Protein AF-A0A9P6CI31-F1 (afdb_monomer_lite)

Sequence (118 aa):
MLPNLDLNGTFGAFLIGVVISAAQVSALFALRCLHSILSTHAIYYYTISNYLNPTALLNSVWSLTVLLELSAILIFVVHIFYARRVYYVSRGNPALVFLVLALASAHCGTSIVITVKA

Radius of gyration: 21.21 Å; chains: 1; bounding box: 60×25×58 Å

Structure (mmCIF, N/CA/C/O backbone):
data_AF-A0A9P6CI31-F1
#
_entry.id   AF-A0A9P6CI31-F1
#
loop_
_atom_site.group_PDB
_atom_site.id
_atom_site.type_symbol
_atom_site.label_atom_id
_atom_site.label_alt_id
_atom_site.label_comp_id
_atom_site.label_asym_id
_atom_site.label_entity_id
_atom_site.label_seq_id
_atom_site.pdbx_PDB_ins_code
_atom_site.Cartn_x
_atom_site.Cartn_y
_atom_site.Cartn_z
_atom_site.occupancy
_atom_site.B_iso_or_equiv
_atom_site.auth_seq_id
_atom_site.auth_comp_id
_atom_site.auth_asym_id
_atom_site.auth_atom_id
_atom_site.pdbx_PDB_model_num
ATOM 1 N N . MET A 1 1 ? 35.485 2.269 -29.170 1.00 41.94 1 MET A N 1
ATOM 2 C CA . MET A 1 1 ? 34.568 3.420 -29.032 1.00 41.94 1 MET A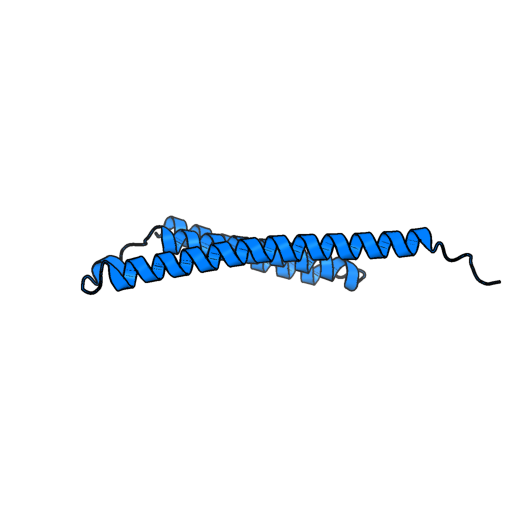 CA 1
ATOM 3 C C . MET A 1 1 ? 33.532 3.061 -27.982 1.00 41.94 1 MET A C 1
ATOM 5 O O . MET A 1 1 ? 32.586 2.355 -28.296 1.00 41.94 1 MET A O 1
ATOM 9 N N . LEU A 1 2 ? 33.771 3.433 -26.721 1.00 54.91 2 LEU A N 1
ATOM 10 C CA . LEU A 1 2 ? 32.762 3.301 -25.668 1.00 54.91 2 LEU A CA 1
ATOM 11 C C . LEU A 1 2 ? 31.661 4.331 -25.961 1.00 54.91 2 LEU A C 1
ATOM 13 O O . LEU A 1 2 ? 32.001 5.502 -26.143 1.00 54.91 2 LEU A O 1
ATOM 17 N N . PRO A 1 3 ? 30.383 3.930 -26.068 1.00 66.06 3 PRO A N 1
ATOM 18 C CA . PRO A 1 3 ? 29.299 4.892 -26.181 1.00 66.06 3 PRO A CA 1
ATOM 19 C C . PRO A 1 3 ? 29.328 5.778 -24.935 1.00 66.06 3 PRO A C 1
ATOM 21 O O . PRO A 1 3 ? 29.524 5.276 -23.827 1.00 66.06 3 PRO A O 1
ATOM 24 N N . ASN A 1 4 ? 29.175 7.089 -25.123 1.00 61.72 4 ASN A N 1
ATOM 25 C CA . ASN A 1 4 ? 28.944 8.028 -24.034 1.00 61.72 4 ASN A CA 1
ATOM 26 C C . ASN A 1 4 ? 27.688 7.557 -23.294 1.00 61.72 4 ASN A C 1
ATOM 28 O O . ASN A 1 4 ? 26.571 7.779 -23.748 1.00 61.72 4 ASN A O 1
ATOM 32 N N . LEU A 1 5 ? 27.882 6.802 -22.213 1.00 68.69 5 LEU A N 1
ATOM 33 C CA . LEU A 1 5 ? 26.828 6.452 -21.279 1.00 68.69 5 LEU A CA 1
ATOM 34 C C . LEU A 1 5 ? 26.275 7.778 -20.778 1.00 68.69 5 LEU A C 1
ATOM 36 O O . LEU A 1 5 ? 26.994 8.519 -20.106 1.00 68.69 5 LEU A O 1
ATOM 40 N N . ASP A 1 6 ? 25.019 8.072 -21.110 1.00 75.44 6 ASP A N 1
ATOM 41 C CA . ASP A 1 6 ? 24.250 9.168 -20.529 1.00 75.44 6 ASP A CA 1
ATOM 42 C C . ASP A 1 6 ? 24.056 8.883 -19.030 1.00 75.44 6 ASP A C 1
ATOM 44 O O . ASP A 1 6 ? 22.993 8.465 -18.561 1.00 75.44 6 ASP A O 1
ATOM 48 N N . LEU A 1 7 ? 25.136 9.048 -18.263 1.00 81.00 7 LEU A N 1
ATOM 49 C CA . LEU A 1 7 ? 25.239 8.723 -16.846 1.00 81.00 7 LEU A CA 1
ATOM 50 C C . LEU A 1 7 ? 24.214 9.525 -16.051 1.00 81.00 7 LEU A C 1
ATOM 52 O O . LEU A 1 7 ? 23.568 8.984 -15.160 1.00 81.00 7 LEU A O 1
ATOM 56 N N . ASN A 1 8 ? 24.001 10.785 -16.439 1.00 81.81 8 ASN A N 1
ATOM 57 C CA . ASN A 1 8 ? 22.982 11.644 -15.848 1.00 81.81 8 ASN A CA 1
ATOM 58 C C . ASN A 1 8 ? 21.557 11.107 -16.097 1.00 81.81 8 ASN A C 1
ATOM 60 O O . ASN A 1 8 ? 20.730 11.102 -15.189 1.00 81.81 8 ASN A O 1
ATOM 64 N N . GLY A 1 9 ? 21.278 10.580 -17.296 1.00 82.12 9 GLY A N 1
ATOM 65 C CA . GLY A 1 9 ? 19.985 9.965 -17.621 1.00 82.12 9 GLY A CA 1
ATOM 66 C C . GLY A 1 9 ? 19.758 8.638 -16.890 1.00 82.12 9 GLY A C 1
ATOM 67 O O . GLY A 1 9 ? 18.678 8.394 -16.353 1.00 82.12 9 GLY A O 1
ATOM 68 N N . THR A 1 10 ? 20.799 7.808 -16.795 1.00 86.06 10 THR A N 1
ATOM 69 C CA . THR A 1 10 ? 20.758 6.517 -16.085 1.00 86.06 10 THR A CA 1
ATOM 70 C C . THR A 1 10 ? 20.581 6.717 -14.580 1.00 86.06 10 THR A C 1
ATOM 72 O O . THR A 1 10 ? 19.753 6.058 -13.949 1.00 86.06 10 THR A O 1
ATOM 75 N N . PHE A 1 11 ? 21.319 7.668 -14.007 1.00 86.31 11 PHE A N 1
ATOM 76 C CA . PHE A 1 11 ? 21.206 8.039 -12.602 1.00 86.31 11 PHE A CA 1
ATOM 77 C C . PHE A 1 11 ? 19.834 8.649 -12.294 1.00 86.31 11 PHE A C 1
ATOM 79 O O . PHE A 1 11 ? 19.201 8.263 -11.314 1.00 86.31 11 PHE A O 1
ATOM 86 N N . GLY A 1 12 ? 19.315 9.515 -13.172 1.00 86.56 12 GLY A N 1
ATOM 87 C CA . GLY A 1 12 ? 17.963 10.063 -13.055 1.00 86.56 12 GLY A CA 1
ATOM 88 C C . GLY A 1 12 ? 16.883 8.977 -13.039 1.00 86.56 12 GLY A C 1
ATOM 89 O O . GLY A 1 12 ? 16.039 8.961 -12.145 1.00 86.56 12 GLY A O 1
ATOM 90 N N . ALA A 1 13 ? 16.942 8.016 -13.967 1.00 84.88 13 ALA A N 1
ATOM 91 C CA . ALA A 1 13 ? 16.009 6.889 -14.005 1.00 84.88 13 ALA A CA 1
ATOM 92 C C . ALA A 1 13 ? 16.077 6.023 -12.732 1.00 84.88 13 ALA A C 1
ATOM 94 O O . ALA A 1 13 ? 15.041 5.606 -12.206 1.00 84.88 13 ALA A O 1
ATOM 95 N N . PHE A 1 14 ? 17.285 5.797 -12.204 1.00 87.38 14 PHE A N 1
ATOM 96 C CA . PHE A 1 14 ? 17.487 5.080 -10.947 1.00 87.38 14 PHE A CA 1
ATOM 97 C C . PHE A 1 14 ? 16.865 5.822 -9.754 1.00 87.38 14 PHE A C 1
ATOM 99 O O . PHE A 1 14 ? 16.100 5.221 -8.995 1.00 87.38 14 PHE A O 1
ATOM 106 N N . LEU A 1 15 ? 17.114 7.130 -9.616 1.00 89.25 15 LEU A N 1
ATOM 107 C CA . LEU A 1 15 ? 16.547 7.932 -8.526 1.00 89.25 15 LEU A CA 1
ATOM 108 C C . LEU A 1 15 ? 15.022 7.997 -8.584 1.00 89.25 15 LEU A C 1
ATOM 110 O O . LEU A 1 15 ? 14.365 7.845 -7.555 1.00 89.25 15 LEU A O 1
ATOM 114 N N . ILE A 1 16 ? 14.452 8.158 -9.781 1.00 87.19 16 ILE A N 1
ATOM 115 C CA . ILE A 1 16 ? 13.000 8.142 -9.980 1.00 87.19 16 ILE A CA 1
ATOM 116 C C . ILE A 1 16 ? 12.423 6.811 -9.480 1.00 87.19 16 ILE A C 1
ATOM 118 O O . ILE A 1 16 ? 11.472 6.813 -8.697 1.00 87.19 16 ILE A O 1
ATOM 122 N N . GLY A 1 17 ? 13.028 5.678 -9.856 1.00 85.75 17 GLY A N 1
ATOM 123 C CA . GLY A 1 17 ? 12.611 4.351 -9.396 1.00 85.75 17 GLY A CA 1
ATOM 124 C C . GLY A 1 17 ? 12.646 4.195 -7.872 1.00 85.75 17 GLY A C 1
ATOM 125 O O . GLY A 1 17 ? 11.675 3.716 -7.280 1.00 85.75 17 GLY A O 1
ATOM 126 N N . VAL A 1 18 ? 13.726 4.651 -7.228 1.00 87.50 18 VAL A N 1
ATOM 127 C CA . VAL A 1 18 ? 13.876 4.608 -5.764 1.00 87.50 18 VAL A CA 1
ATOM 128 C C . VAL A 1 18 ? 12.807 5.456 -5.078 1.00 87.50 18 VAL A C 1
ATOM 130 O O . VAL A 1 18 ? 12.107 4.948 -4.201 1.00 87.50 18 VAL A O 1
ATOM 133 N N . VAL A 1 19 ? 12.615 6.706 -5.507 1.00 89.81 19 VAL A N 1
ATOM 134 C CA . VAL A 1 19 ? 11.628 7.625 -4.913 1.00 89.81 19 VAL A CA 1
ATOM 135 C C . VAL A 1 19 ? 10.211 7.074 -5.037 1.00 89.81 19 VAL A C 1
ATOM 137 O O . VAL A 1 19 ? 9.458 7.092 -4.063 1.00 89.81 19 VAL A O 1
ATOM 140 N N . ILE A 1 20 ? 9.858 6.523 -6.202 1.00 85.38 20 ILE A N 1
ATOM 141 C CA . ILE A 1 20 ? 8.563 5.867 -6.402 1.00 85.38 20 ILE A CA 1
ATOM 142 C C . ILE A 1 20 ? 8.399 4.729 -5.396 1.00 85.38 20 ILE A C 1
ATOM 144 O O . ILE A 1 20 ? 7.395 4.693 -4.696 1.00 85.38 20 ILE A O 1
ATOM 148 N N . SER A 1 21 ? 9.371 3.821 -5.285 1.00 85.81 21 SER A N 1
ATOM 149 C CA . SER A 1 21 ? 9.255 2.678 -4.371 1.00 85.81 21 SER A CA 1
ATOM 150 C C . SER A 1 21 ? 9.144 3.102 -2.900 1.00 85.81 21 SER A C 1
ATOM 152 O O . SER A 1 21 ? 8.317 2.562 -2.167 1.00 85.81 21 SER A O 1
ATOM 154 N N . ALA A 1 22 ? 9.894 4.125 -2.483 1.00 89.38 22 ALA A N 1
ATOM 155 C CA . ALA A 1 22 ? 9.850 4.654 -1.124 1.00 89.38 22 ALA A CA 1
ATOM 156 C C . ALA A 1 22 ? 8.482 5.268 -0.788 1.00 89.38 22 ALA A C 1
ATOM 158 O O . ALA A 1 22 ? 7.929 4.990 0.275 1.00 89.38 22 ALA A O 1
ATOM 159 N N . ALA A 1 23 ? 7.901 6.039 -1.714 1.00 88.06 23 ALA A N 1
ATOM 160 C CA . ALA A 1 23 ? 6.569 6.621 -1.552 1.00 88.06 23 ALA A CA 1
ATOM 161 C C . ALA A 1 23 ? 5.467 5.552 -1.430 1.00 88.06 23 ALA A C 1
ATOM 163 O O . ALA A 1 23 ? 4.491 5.723 -0.702 1.00 88.06 23 ALA A O 1
ATOM 164 N N . GLN A 1 24 ? 5.620 4.423 -2.124 1.00 84.88 24 GLN A N 1
ATOM 165 C CA . GLN A 1 24 ? 4.673 3.309 -2.044 1.00 84.88 24 GLN A CA 1
ATOM 166 C C . GLN A 1 24 ? 4.760 2.600 -0.694 1.00 84.88 24 GLN A C 1
ATOM 168 O O . GLN A 1 24 ? 3.737 2.322 -0.069 1.00 84.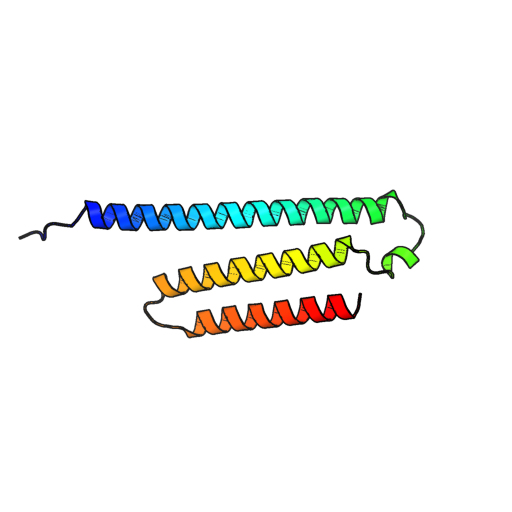88 24 GLN A O 1
ATOM 173 N N . VAL A 1 25 ? 5.982 2.323 -0.233 1.00 89.81 25 VAL A N 1
ATOM 174 C CA . VAL A 1 25 ? 6.218 1.664 1.055 1.00 89.81 25 VAL A CA 1
ATOM 175 C C . VAL A 1 25 ? 5.705 2.529 2.205 1.00 89.81 25 VAL A C 1
ATOM 177 O O . VAL A 1 25 ? 5.055 1.997 3.101 1.00 89.81 25 VAL A O 1
ATOM 180 N N . SER A 1 26 ? 5.922 3.848 2.170 1.00 89.94 26 SER A N 1
ATOM 181 C CA . SER A 1 26 ? 5.423 4.751 3.214 1.00 89.94 26 SER A CA 1
ATOM 182 C C . SER A 1 26 ? 3.893 4.821 3.247 1.00 89.94 26 SER A C 1
ATOM 184 O O . SER A 1 26 ? 3.305 4.737 4.326 1.00 89.94 26 SER A O 1
ATOM 186 N N . ALA A 1 27 ? 3.235 4.888 2.084 1.00 88.06 27 ALA A N 1
ATOM 187 C CA . ALA A 1 27 ? 1.775 4.862 1.994 1.00 88.06 27 ALA A CA 1
ATOM 188 C C . ALA A 1 27 ? 1.189 3.546 2.534 1.00 88.06 27 ALA A C 1
ATOM 190 O O . ALA A 1 27 ? 0.257 3.560 3.339 1.00 88.06 27 ALA A O 1
ATOM 191 N N . LEU A 1 28 ? 1.768 2.403 2.145 1.00 88.94 28 LEU A N 1
ATOM 192 C CA . LEU A 1 28 ? 1.361 1.093 2.658 1.00 88.94 28 LEU A CA 1
ATOM 193 C C . LEU A 1 28 ? 1.586 0.976 4.164 1.00 88.94 28 LEU A C 1
ATOM 195 O O . LEU A 1 28 ? 0.743 0.426 4.869 1.00 88.94 28 LEU A O 1
ATOM 199 N N . PHE A 1 29 ? 2.706 1.493 4.664 1.00 91.62 29 PHE A N 1
ATOM 200 C CA . PHE A 1 29 ? 3.017 1.481 6.086 1.00 91.62 29 PHE A CA 1
ATOM 201 C C . PHE A 1 29 ? 1.976 2.266 6.891 1.00 91.62 29 PHE A C 1
ATOM 203 O O . PHE A 1 29 ? 1.417 1.726 7.843 1.00 91.62 29 PHE A O 1
ATOM 210 N N . ALA A 1 30 ? 1.636 3.484 6.461 1.00 91.12 30 ALA A N 1
ATOM 211 C CA . ALA A 1 30 ? 0.606 4.293 7.109 1.00 91.12 30 ALA A CA 1
ATOM 212 C C . ALA A 1 30 ? -0.754 3.573 7.139 1.00 91.12 30 ALA A C 1
ATOM 214 O O . ALA A 1 30 ? -1.396 3.494 8.188 1.00 91.12 30 ALA A O 1
ATOM 215 N N . LEU A 1 31 ? -1.159 2.976 6.014 1.00 87.75 31 LEU A N 1
ATOM 216 C CA . LEU A 1 31 ? -2.416 2.233 5.918 1.00 87.75 31 LEU A CA 1
ATOM 217 C C . LEU A 1 31 ? -2.429 1.001 6.843 1.00 87.75 31 LEU A C 1
ATOM 219 O O . LEU A 1 31 ? -3.429 0.721 7.505 1.00 87.75 31 LEU A O 1
ATOM 223 N N . ARG A 1 32 ? -1.297 0.290 6.949 1.00 86.50 32 ARG A N 1
ATOM 224 C CA . ARG A 1 32 ? -1.131 -0.838 7.881 1.00 86.50 32 ARG A CA 1
ATOM 225 C C . ARG A 1 32 ? -1.193 -0.408 9.340 1.00 86.50 32 ARG A C 1
ATOM 227 O O . ARG A 1 32 ? -1.776 -1.130 10.148 1.00 86.50 32 ARG A O 1
ATOM 234 N N . CYS A 1 33 ? -0.623 0.744 9.683 1.00 92.31 33 CYS A N 1
ATOM 235 C CA . CYS A 1 33 ? -0.714 1.295 11.031 1.00 92.31 33 CYS A CA 1
ATOM 236 C C . CYS A 1 33 ? -2.166 1.607 11.404 1.00 92.31 33 CYS A C 1
ATOM 238 O O . CYS A 1 33 ? -2.616 1.180 12.465 1.00 92.31 33 CYS A O 1
ATOM 240 N N . LEU A 1 34 ? -2.916 2.269 10.516 1.00 87.50 34 LEU A N 1
ATOM 241 C CA . LEU A 1 34 ? -4.335 2.566 10.739 1.00 87.50 34 LEU A CA 1
ATOM 242 C C . LEU A 1 34 ? -5.151 1.291 10.973 1.00 87.50 34 LEU A C 1
ATOM 244 O O . LEU A 1 34 ? -5.895 1.206 11.949 1.00 87.50 34 LEU A O 1
ATOM 248 N N . HIS A 1 35 ? -4.953 0.274 10.133 1.00 86.88 35 HIS A N 1
ATOM 249 C CA . HIS A 1 35 ? -5.616 -1.019 10.293 1.00 86.88 35 HIS A CA 1
ATOM 250 C C . HIS A 1 35 ? -5.286 -1.681 11.646 1.00 86.88 35 HIS A C 1
ATOM 252 O O . HIS A 1 35 ? -6.178 -2.185 12.324 1.00 86.88 35 HIS A O 1
ATOM 258 N N . SER A 1 36 ? -4.021 -1.642 12.077 1.00 88.06 36 SER A N 1
ATOM 259 C CA . SER A 1 36 ? -3.589 -2.208 13.365 1.00 88.06 36 SER A CA 1
ATOM 260 C C . SER A 1 36 ? -4.236 -1.508 14.572 1.00 88.06 36 SER A C 1
ATOM 262 O O . SER A 1 36 ? -4.699 -2.161 15.512 1.00 88.06 36 SER A O 1
ATOM 264 N N . ILE A 1 37 ? -4.327 -0.175 14.528 1.00 88.50 37 ILE A N 1
ATOM 265 C CA . ILE A 1 37 ? -4.960 0.632 15.582 1.00 88.50 37 ILE A CA 1
ATOM 266 C C . ILE A 1 37 ? -6.453 0.299 15.687 1.00 88.50 37 ILE A C 1
ATOM 268 O O . ILE A 1 37 ? -6.956 0.048 16.782 1.00 88.50 37 ILE A O 1
ATOM 272 N N . LEU A 1 38 ? -7.153 0.240 14.551 1.00 81.94 38 LEU A N 1
ATOM 273 C CA . LEU A 1 38 ? -8.577 -0.103 14.498 1.00 81.94 38 LEU A CA 1
ATOM 274 C C . LEU A 1 38 ? -8.853 -1.528 14.978 1.00 81.94 38 LEU A C 1
ATOM 276 O O . LEU A 1 38 ? -9.822 -1.743 15.705 1.00 81.94 38 LEU A O 1
ATOM 280 N N . SER A 1 39 ? -7.976 -2.478 14.645 1.00 82.19 39 SER A N 1
ATOM 281 C CA . SER A 1 39 ? -8.050 -3.849 15.160 1.00 82.19 39 SER A CA 1
ATOM 282 C C . SER A 1 39 ? -7.941 -3.871 16.687 1.00 82.19 39 SER A C 1
ATOM 284 O O . SER A 1 39 ? -8.772 -4.464 17.371 1.00 82.19 39 SER A O 1
ATOM 286 N N . THR A 1 40 ? -6.980 -3.129 17.241 1.00 84.19 40 THR A N 1
ATOM 287 C CA . THR A 1 40 ? -6.787 -3.028 18.696 1.00 84.19 40 THR A CA 1
ATOM 288 C C . THR A 1 40 ? -8.000 -2.394 19.383 1.00 84.19 40 THR A C 1
ATOM 290 O O . THR A 1 40 ? -8.462 -2.898 20.406 1.00 84.19 40 THR A O 1
ATOM 293 N N . HIS A 1 41 ? -8.567 -1.333 18.801 1.00 81.50 41 HIS A N 1
ATOM 294 C CA . HIS A 1 41 ? -9.783 -0.693 19.308 1.00 81.50 41 HIS A CA 1
ATOM 295 C C . HIS A 1 41 ? -10.993 -1.641 19.280 1.00 81.50 41 HIS A C 1
ATOM 297 O O . HIS A 1 41 ? -11.740 -1.715 20.256 1.00 81.50 41 HIS A O 1
ATOM 303 N N . ALA A 1 42 ? -11.167 -2.406 18.196 1.00 73.56 42 ALA A N 1
ATOM 304 C CA . ALA A 1 42 ? -12.231 -3.400 18.090 1.00 73.56 42 ALA A CA 1
ATOM 305 C C . ALA A 1 42 ? -12.103 -4.461 19.195 1.00 73.56 42 ALA A C 1
ATOM 307 O O . ALA A 1 42 ? -13.061 -4.711 19.923 1.00 73.56 42 ALA A O 1
ATOM 308 N N . ILE A 1 43 ? -10.907 -5.028 19.379 1.00 74.31 43 ILE A N 1
ATOM 309 C CA . ILE A 1 43 ? -10.644 -6.048 20.405 1.00 74.31 43 ILE A CA 1
ATOM 310 C C . ILE A 1 43 ? -10.874 -5.490 21.814 1.00 74.31 43 ILE A C 1
ATOM 312 O O . ILE A 1 43 ? -11.442 -6.188 22.654 1.00 74.31 43 ILE A O 1
ATOM 316 N N . TYR A 1 44 ? -10.492 -4.236 22.077 1.00 75.69 44 TYR A N 1
ATOM 317 C CA . TYR A 1 44 ? -10.720 -3.580 23.367 1.00 75.69 44 TYR A CA 1
ATOM 318 C C . TYR A 1 44 ? -12.216 -3.432 23.676 1.00 75.69 44 TYR A C 1
ATOM 320 O O . TYR A 1 44 ? -12.652 -3.754 24.782 1.00 75.69 44 TYR A O 1
ATOM 328 N N . TYR A 1 45 ? -13.010 -3.008 22.689 1.00 69.75 45 TYR A N 1
ATOM 329 C CA . TYR A 1 45 ? -14.460 -2.862 22.829 1.00 69.75 45 TYR A CA 1
ATOM 330 C C . TYR A 1 45 ? -15.161 -4.207 23.073 1.00 69.75 45 TYR A C 1
ATOM 332 O O . TYR A 1 45 ? -16.004 -4.310 23.968 1.00 69.75 45 TYR A O 1
ATOM 340 N N . TYR A 1 46 ? -14.779 -5.249 22.325 1.00 64.12 46 TYR A N 1
ATOM 341 C CA . TYR A 1 46 ? -15.339 -6.595 22.482 1.00 64.12 46 TYR A CA 1
ATOM 342 C C . TYR A 1 46 ? -14.938 -7.251 23.798 1.00 64.12 46 TYR A C 1
ATOM 344 O O . TYR A 1 46 ? -15.781 -7.831 24.477 1.00 64.12 46 TYR A O 1
ATOM 352 N N . THR A 1 47 ? -13.661 -7.151 24.162 1.00 62.62 47 THR A N 1
ATOM 353 C CA . THR A 1 47 ? -13.133 -7.837 25.338 1.00 62.62 47 THR A CA 1
ATOM 354 C C . THR A 1 47 ? -13.561 -7.106 26.599 1.00 62.62 47 THR A C 1
ATOM 356 O O . THR A 1 47 ? -14.234 -7.689 27.424 1.00 62.62 47 THR A O 1
ATOM 359 N N . ILE A 1 48 ? -13.244 -5.820 26.763 1.00 63.69 48 ILE A N 1
ATOM 360 C CA . ILE A 1 48 ? -13.341 -5.177 28.083 1.00 63.69 48 ILE A CA 1
ATOM 361 C C . ILE A 1 48 ? -14.752 -4.668 28.402 1.00 63.69 48 ILE A C 1
ATOM 363 O O . ILE A 1 48 ? -15.191 -4.794 29.542 1.00 63.69 48 ILE A O 1
ATOM 367 N N . SER A 1 49 ? -15.482 -4.115 27.427 1.00 61.66 49 SER A N 1
ATOM 368 C CA . SER A 1 49 ? -16.807 -3.524 27.693 1.00 61.66 49 SER A CA 1
ATOM 369 C C . SER A 1 49 ? -17.968 -4.523 27.683 1.00 61.66 49 SER A C 1
ATOM 371 O O . SER A 1 49 ? -18.984 -4.256 28.316 1.00 61.66 49 SER A O 1
ATOM 373 N N . ASN A 1 50 ? -17.854 -5.667 26.999 1.00 57.94 50 ASN A N 1
ATOM 374 C CA . ASN A 1 50 ? -18.971 -6.606 26.810 1.00 57.94 50 ASN A CA 1
ATOM 375 C C . ASN A 1 50 ? -18.586 -8.072 27.095 1.00 57.94 50 ASN A C 1
ATOM 377 O O . ASN A 1 50 ? -19.013 -8.978 26.384 1.00 57.94 50 ASN A O 1
ATOM 381 N N . TYR A 1 51 ? -17.833 -8.324 28.174 1.00 54.12 51 TYR A N 1
ATOM 382 C CA . TYR A 1 51 ? -17.343 -9.661 28.573 1.00 54.12 51 TYR A CA 1
ATOM 383 C C . TYR A 1 51 ? -18.438 -10.743 28.769 1.00 54.12 51 TYR A C 1
ATOM 385 O O . TYR A 1 51 ? -18.108 -11.922 28.857 1.00 54.12 51 TYR A O 1
ATOM 393 N N . LEU A 1 52 ? -19.728 -10.376 28.858 1.00 52.06 52 LEU A N 1
ATOM 394 C CA . LEU A 1 52 ? -20.835 -11.284 29.215 1.00 52.06 52 LEU A CA 1
ATOM 395 C C . LEU A 1 52 ? -22.072 -11.228 28.296 1.00 52.06 52 LEU A C 1
ATOM 397 O O . LEU A 1 52 ? -23.074 -11.868 28.611 1.00 52.06 52 LEU A O 1
ATOM 401 N N . ASN A 1 53 ? -22.036 -10.511 27.163 1.00 54.38 53 ASN A N 1
ATOM 402 C CA . ASN A 1 53 ? -23.184 -10.433 26.246 1.00 54.38 53 ASN A CA 1
ATOM 403 C C . ASN A 1 53 ? -22.846 -11.013 24.853 1.00 54.38 53 ASN A C 1
ATOM 405 O O . ASN A 1 53 ? -22.293 -10.303 24.011 1.00 54.38 53 ASN A O 1
ATOM 409 N N . PRO A 1 54 ? -23.197 -12.284 24.560 1.00 55.72 54 PRO A N 1
ATOM 410 C CA . PRO A 1 54 ? -22.931 -12.923 23.262 1.00 55.72 54 PRO A CA 1
ATOM 411 C C . PRO A 1 54 ? -23.737 -12.304 22.105 1.00 55.72 54 PRO A C 1
ATOM 413 O O . PRO A 1 54 ? -23.442 -12.545 20.938 1.00 55.72 54 PRO A O 1
ATOM 416 N N . THR A 1 55 ? -24.729 -11.469 22.417 1.00 53.28 55 THR A N 1
ATOM 417 C CA . THR A 1 55 ? -25.508 -10.674 21.458 1.00 53.28 55 THR A CA 1
ATOM 418 C C . THR A 1 55 ? -24.693 -9.550 20.815 1.00 53.28 55 THR A C 1
ATOM 420 O O . THR A 1 55 ? -24.981 -9.173 19.681 1.00 53.28 55 THR A O 1
ATOM 423 N N . ALA A 1 56 ? -23.638 -9.058 21.475 1.00 53.25 56 ALA A N 1
ATOM 424 C CA . ALA A 1 56 ? -22.741 -8.047 20.911 1.00 53.25 56 ALA A CA 1
ATOM 425 C C . ALA A 1 56 ? -21.841 -8.609 19.796 1.00 53.25 56 ALA A C 1
ATOM 427 O O . ALA A 1 56 ? -21.393 -7.855 18.942 1.00 53.25 56 ALA A O 1
ATOM 428 N N . LEU A 1 57 ? -21.613 -9.928 19.772 1.00 52.09 57 LEU A N 1
ATOM 429 C CA . LEU A 1 57 ? -20.857 -10.612 18.715 1.00 52.09 57 LEU A CA 1
ATOM 430 C C . LEU A 1 57 ? -21.689 -10.815 17.435 1.00 52.09 57 LEU A C 1
ATOM 432 O O . LEU A 1 57 ? -21.140 -11.025 16.358 1.00 52.09 57 LEU A O 1
ATOM 436 N N . LEU A 1 58 ? -23.018 -10.766 17.571 1.00 53.66 58 LEU A N 1
ATOM 437 C CA . LEU A 1 58 ? -23.992 -10.970 16.497 1.00 53.66 58 LEU A CA 1
ATOM 438 C C . LEU A 1 58 ? -24.373 -9.661 15.793 1.00 53.66 58 LEU A C 1
ATOM 440 O O . LEU A 1 58 ? -24.874 -9.700 14.673 1.00 53.66 58 LEU A O 1
ATOM 444 N N . ASN A 1 59 ? -24.132 -8.514 16.432 1.00 53.03 59 ASN A N 1
ATOM 445 C CA . ASN A 1 59 ? -24.377 -7.206 15.843 1.00 53.03 59 ASN A CA 1
ATOM 446 C C . ASN A 1 59 ? -23.087 -6.702 15.189 1.00 53.03 59 ASN A C 1
ATOM 448 O O . ASN A 1 59 ? -22.063 -6.571 15.860 1.00 53.03 59 ASN A O 1
ATOM 452 N N . SER A 1 60 ? -23.121 -6.447 13.882 1.00 53.66 60 SER A N 1
ATOM 453 C CA . SER A 1 60 ? -21.947 -6.021 13.119 1.00 53.66 60 SER A CA 1
ATOM 454 C C . SER A 1 60 ? -21.461 -4.656 13.619 1.00 53.66 60 SER A C 1
ATOM 456 O O . SER A 1 60 ? -22.016 -3.609 13.290 1.00 53.66 60 SER A O 1
ATOM 458 N N . VAL A 1 61 ? -20.449 -4.644 14.493 1.00 63.94 61 VAL A N 1
ATOM 459 C CA . VAL A 1 61 ? -19.894 -3.393 15.023 1.00 63.94 61 VAL A CA 1
ATOM 460 C C . VAL A 1 61 ? -19.171 -2.667 13.893 1.00 63.94 61 VAL A C 1
ATOM 462 O O . VAL A 1 61 ? -18.318 -3.246 13.221 1.00 63.94 61 VAL A O 1
ATOM 465 N N . TRP A 1 62 ? -19.451 -1.371 13.746 1.00 67.31 62 TRP A N 1
ATOM 466 C CA . TRP A 1 62 ? -18.840 -0.475 12.755 1.00 67.31 62 TRP A CA 1
ATOM 467 C C . TRP A 1 62 ? -17.312 -0.630 12.638 1.00 6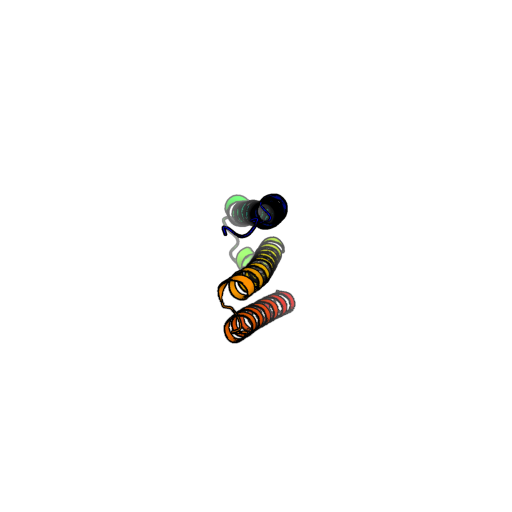7.31 62 TRP A C 1
ATOM 469 O O . TRP A 1 62 ? -16.768 -0.564 11.540 1.00 67.31 62 TRP A O 1
ATOM 479 N N . SER A 1 63 ? -16.608 -0.916 13.739 1.00 70.19 63 SER A N 1
ATOM 480 C CA . SER A 1 63 ? -15.160 -1.155 13.731 1.00 70.19 63 SER A CA 1
ATOM 481 C C . SER A 1 63 ? -14.729 -2.387 12.928 1.00 70.19 63 SER A C 1
ATOM 483 O O . SER A 1 63 ? -13.677 -2.334 12.301 1.00 70.19 63 SER A O 1
ATOM 485 N N . LEU A 1 64 ? -15.510 -3.475 12.909 1.00 68.88 64 LEU A N 1
ATOM 486 C CA . LEU A 1 64 ? -15.215 -4.650 12.077 1.00 68.88 64 LEU A CA 1
ATOM 487 C C . LEU A 1 64 ? -15.469 -4.363 10.600 1.00 68.88 64 LEU A C 1
ATOM 489 O O . LEU A 1 64 ? -14.641 -4.720 9.765 1.00 68.88 64 LEU A O 1
ATOM 493 N N . THR A 1 65 ? -16.565 -3.670 10.287 1.00 72.19 65 THR A N 1
ATOM 494 C CA . THR A 1 65 ? -16.859 -3.230 8.919 1.00 72.19 65 THR A CA 1
ATOM 495 C C . THR A 1 65 ? -15.734 -2.338 8.398 1.00 72.19 65 THR A C 1
ATOM 497 O O . THR A 1 65 ? -15.170 -2.615 7.348 1.00 72.19 65 THR A O 1
ATOM 500 N N . VAL A 1 66 ? -15.304 -1.336 9.171 1.00 76.00 66 VAL A N 1
ATOM 501 C CA . VAL A 1 66 ? -14.182 -0.459 8.794 1.00 76.00 66 VAL A CA 1
ATOM 502 C C . VAL A 1 66 ? -12.862 -1.228 8.676 1.00 76.00 66 VAL A C 1
ATOM 504 O O . VAL A 1 66 ? -12.063 -0.938 7.787 1.00 76.00 66 VAL A O 1
ATOM 507 N N . LEU A 1 67 ? -12.613 -2.220 9.536 1.00 80.25 67 LEU A N 1
ATOM 508 C CA . LEU A 1 67 ? -11.409 -3.051 9.460 1.00 80.25 67 LEU A CA 1
ATOM 509 C C . LEU A 1 67 ? -11.340 -3.838 8.139 1.00 80.25 67 LEU A C 1
ATOM 511 O O . LEU A 1 67 ? -10.268 -3.902 7.530 1.00 80.25 67 LEU A O 1
ATOM 515 N N . LEU A 1 68 ? -12.473 -4.402 7.707 1.00 78.00 68 LEU A N 1
ATOM 516 C CA . LEU A 1 68 ? -12.628 -5.128 6.442 1.00 78.00 68 LEU A CA 1
ATOM 517 C C . LEU A 1 68 ? -12.503 -4.196 5.230 1.00 78.00 68 LEU A C 1
ATOM 519 O O . LEU A 1 68 ? -11.785 -4.507 4.283 1.00 78.00 68 LEU A O 1
ATOM 523 N N . GLU A 1 69 ? -13.116 -3.015 5.284 1.00 79.25 69 GLU A N 1
ATOM 524 C CA . GLU A 1 69 ? -12.968 -2.009 4.226 1.00 79.25 69 GLU A CA 1
ATOM 525 C C . GLU A 1 69 ? -11.502 -1.562 4.080 1.00 79.25 69 GLU A C 1
ATOM 527 O O . GLU A 1 69 ? -10.969 -1.454 2.975 1.00 79.25 69 GLU A O 1
ATOM 532 N N . LEU A 1 70 ? -10.787 -1.363 5.192 1.00 82.25 70 LEU A N 1
ATOM 533 C CA . LEU A 1 70 ? -9.373 -0.984 5.150 1.00 82.25 70 LEU A CA 1
ATOM 534 C C . LEU A 1 70 ? -8.465 -2.089 4.613 1.00 82.25 70 LEU A C 1
ATOM 536 O O . LEU A 1 70 ? -7.493 -1.782 3.918 1.00 82.25 70 LEU A O 1
ATOM 540 N N . SER A 1 71 ? -8.740 -3.360 4.919 1.00 81.62 71 SER A N 1
ATOM 541 C CA . SER A 1 71 ? -7.975 -4.462 4.331 1.00 81.62 71 SER A CA 1
ATOM 542 C C . SER A 1 71 ? -8.242 -4.579 2.830 1.00 81.62 71 SER A C 1
ATOM 544 O O . SER A 1 71 ? -7.289 -4.782 2.075 1.00 81.62 71 SER A O 1
ATOM 546 N N . ALA A 1 72 ? -9.477 -4.343 2.379 1.00 79.50 72 ALA A N 1
ATOM 547 C CA . ALA A 1 72 ? -9.817 -4.284 0.961 1.00 79.50 72 ALA A CA 1
ATOM 548 C C . ALA A 1 72 ? -9.050 -3.172 0.229 1.00 79.50 72 ALA A C 1
ATOM 550 O O . ALA A 1 72 ? -8.412 -3.427 -0.797 1.00 79.50 72 ALA A O 1
ATOM 551 N N . ILE A 1 73 ? -9.028 -1.958 0.791 1.00 80.88 73 ILE A N 1
ATOM 552 C CA . ILE A 1 73 ? -8.262 -0.827 0.245 1.00 80.88 73 ILE A CA 1
ATOM 553 C C . ILE A 1 73 ? -6.766 -1.159 0.210 1.00 80.88 73 ILE A C 1
ATOM 555 O O . ILE A 1 73 ? -6.099 -0.901 -0.793 1.00 80.88 73 ILE A O 1
ATOM 559 N N . LEU A 1 74 ? -6.226 -1.775 1.266 1.00 84.75 74 LEU A N 1
ATOM 560 C CA . LEU A 1 74 ? -4.822 -2.181 1.310 1.00 84.75 74 LEU A CA 1
ATOM 561 C C . LEU A 1 74 ? -4.484 -3.147 0.177 1.00 84.75 74 LEU A C 1
ATOM 563 O O . LEU A 1 74 ? -3.497 -2.954 -0.531 1.00 84.75 74 LEU A O 1
ATOM 567 N N . ILE A 1 75 ? -5.309 -4.174 -0.005 1.00 81.56 75 ILE A N 1
ATOM 568 C CA . ILE A 1 75 ? -5.126 -5.183 -1.046 1.00 81.56 75 ILE A CA 1
ATOM 569 C C . ILE A 1 75 ? -5.192 -4.522 -2.420 1.00 81.56 75 ILE A C 1
ATOM 571 O O . ILE A 1 75 ? -4.307 -4.767 -3.239 1.00 81.56 75 ILE A O 1
ATOM 575 N N . PHE A 1 76 ? -6.154 -3.630 -2.652 1.00 78.75 76 PHE A N 1
ATOM 576 C CA . PHE A 1 76 ? -6.282 -2.878 -3.899 1.00 78.75 76 PHE A CA 1
ATOM 577 C C . PHE A 1 76 ? -5.023 -2.052 -4.215 1.00 78.75 76 PHE A C 1
ATOM 579 O O . PHE A 1 76 ? -4.458 -2.151 -5.307 1.00 78.75 76 PHE A O 1
ATOM 586 N N . VAL A 1 77 ? -4.523 -1.298 -3.233 1.00 80.12 77 VAL A N 1
ATOM 587 C CA . VAL A 1 77 ? -3.307 -0.483 -3.365 1.00 80.12 77 VAL A CA 1
ATOM 588 C C . VAL A 1 77 ? -2.081 -1.362 -3.650 1.00 80.12 77 VAL A C 1
ATOM 590 O O . VAL A 1 77 ? -1.308 -1.074 -4.566 1.00 80.12 77 VAL A O 1
ATOM 593 N N . VAL A 1 78 ? -1.922 -2.480 -2.930 1.00 81.25 78 VAL A N 1
ATOM 594 C CA . VAL A 1 78 ? -0.839 -3.453 -3.166 1.00 81.25 78 VAL A CA 1
ATOM 595 C C . VAL A 1 78 ? -0.922 -4.051 -4.574 1.00 81.25 78 VAL A C 1
ATOM 597 O O . VAL A 1 78 ? 0.108 -4.197 -5.231 1.00 81.25 78 VAL A O 1
ATOM 600 N N . HIS A 1 79 ? -2.122 -4.359 -5.067 1.00 79.62 79 HIS A N 1
ATOM 601 C CA . HIS A 1 79 ? -2.337 -4.937 -6.395 1.00 79.62 79 HIS A CA 1
ATOM 602 C C . HIS A 1 79 ? -1.952 -3.959 -7.515 1.00 79.62 79 HIS A C 1
ATOM 604 O O . HIS A 1 79 ? -1.231 -4.344 -8.436 1.00 79.62 79 HIS A O 1
ATOM 610 N N . ILE A 1 80 ? -2.315 -2.677 -7.407 1.00 73.94 80 ILE A N 1
ATOM 611 C CA . ILE A 1 80 ? -1.877 -1.642 -8.363 1.00 73.94 80 ILE A CA 1
ATOM 612 C C . ILE A 1 80 ? -0.344 -1.538 -8.395 1.00 73.94 80 ILE A C 1
ATOM 614 O O . ILE A 1 80 ? 0.263 -1.428 -9.466 1.00 73.94 80 ILE A O 1
ATOM 618 N N . PHE A 1 81 ? 0.310 -1.618 -7.235 1.00 76.19 81 PHE A N 1
ATOM 619 C CA . PHE A 1 81 ? 1.771 -1.586 -7.163 1.00 76.19 81 PHE A CA 1
ATOM 620 C C . PHE A 1 81 ? 2.431 -2.831 -7.742 1.00 76.19 81 PHE A C 1
ATOM 622 O O . PHE A 1 81 ? 3.399 -2.709 -8.499 1.00 76.19 81 PHE A O 1
ATOM 629 N N . TYR A 1 82 ? 1.891 -4.013 -7.452 1.00 72.50 82 TYR A N 1
ATOM 630 C CA . TYR A 1 82 ? 2.360 -5.256 -8.052 1.00 72.50 82 TYR A CA 1
ATOM 631 C C . TYR A 1 82 ? 2.203 -5.241 -9.569 1.00 72.50 82 TYR A C 1
ATOM 633 O O . TYR A 1 82 ? 3.152 -5.592 -10.266 1.00 72.50 82 TYR A O 1
ATOM 641 N N . ALA A 1 83 ? 1.071 -4.756 -10.086 1.00 73.81 83 ALA A N 1
ATOM 642 C CA . ALA A 1 83 ? 0.845 -4.597 -11.518 1.00 73.81 83 ALA A CA 1
ATOM 643 C C . ALA A 1 83 ? 1.898 -3.683 -12.161 1.00 73.81 83 ALA A C 1
ATOM 645 O O . ALA A 1 83 ? 2.521 -4.062 -13.152 1.00 73.81 83 ALA A O 1
ATOM 646 N N . ARG A 1 84 ? 2.171 -2.515 -11.563 1.00 72.06 84 ARG A N 1
ATOM 647 C CA . ARG A 1 84 ? 3.201 -1.583 -12.050 1.00 72.06 84 ARG A CA 1
ATOM 648 C C . ARG A 1 84 ? 4.600 -2.207 -12.045 1.00 72.06 84 ARG A C 1
ATOM 650 O O . ARG A 1 84 ? 5.345 -2.050 -13.012 1.00 72.06 84 ARG A O 1
ATOM 657 N N . ARG A 1 85 ? 4.966 -2.915 -10.972 1.00 73.38 85 ARG A N 1
ATOM 658 C CA . ARG A 1 85 ? 6.280 -3.564 -10.839 1.00 73.38 85 ARG A CA 1
ATOM 659 C C . ARG A 1 85 ? 6.447 -4.706 -11.840 1.00 73.38 85 ARG A C 1
ATOM 661 O O . ARG A 1 85 ? 7.484 -4.803 -12.490 1.00 73.38 85 ARG A O 1
ATOM 668 N N . VAL A 1 86 ? 5.419 -5.538 -11.989 1.00 74.06 86 VAL A N 1
ATOM 669 C CA . VAL A 1 86 ? 5.384 -6.635 -12.964 1.00 74.06 86 VAL A CA 1
ATOM 670 C C . VAL A 1 86 ? 5.458 -6.102 -14.387 1.00 74.06 86 VAL A C 1
ATOM 672 O O . VAL A 1 86 ? 6.199 -6.658 -15.189 1.00 74.06 86 VAL A O 1
ATOM 675 N N . TYR A 1 87 ? 4.765 -5.006 -14.699 1.00 69.25 87 TYR A N 1
ATOM 676 C CA . TYR A 1 87 ? 4.812 -4.402 -16.029 1.00 69.25 87 TYR A CA 1
ATOM 677 C C . TYR A 1 87 ? 6.235 -3.980 -16.419 1.00 69.25 87 TYR A C 1
ATOM 679 O O . TYR A 1 87 ? 6.679 -4.248 -17.534 1.00 69.25 87 TYR A O 1
ATOM 687 N N . TYR A 1 88 ? 6.983 -3.395 -15.479 1.00 70.25 88 TYR A N 1
ATOM 688 C CA . TYR A 1 88 ? 8.369 -2.989 -15.713 1.00 70.25 88 TYR A CA 1
ATOM 689 C C . TYR A 1 88 ? 9.326 -4.187 -15.863 1.00 70.25 88 TYR A C 1
ATOM 691 O O . TYR A 1 88 ? 10.228 -4.159 -16.695 1.00 70.25 88 TYR A O 1
ATOM 699 N N . VAL A 1 89 ? 9.124 -5.255 -15.082 1.00 70.19 89 VAL A N 1
ATOM 700 C CA . VAL A 1 89 ? 9.996 -6.447 -15.086 1.00 70.19 89 VAL A CA 1
ATOM 701 C C . VAL A 1 89 ? 9.683 -7.406 -16.240 1.00 70.19 89 VAL A C 1
ATOM 703 O O . VAL A 1 89 ? 10.590 -8.030 -16.782 1.00 70.19 89 VAL A O 1
ATOM 706 N N . SER A 1 90 ? 8.417 -7.540 -16.640 1.00 66.00 90 SER A N 1
ATOM 707 C CA . SER A 1 90 ? 7.973 -8.644 -17.500 1.00 66.00 90 SER A CA 1
ATOM 708 C C . SER A 1 90 ? 8.058 -8.374 -19.004 1.00 66.00 90 SER A C 1
ATOM 710 O O . SER A 1 90 ? 7.715 -9.269 -19.775 1.00 66.00 90 SER A O 1
ATOM 712 N N . ARG A 1 91 ? 8.488 -7.186 -19.449 1.00 62.38 91 ARG A N 1
ATOM 713 C CA . ARG A 1 91 ? 8.755 -6.892 -20.874 1.00 62.38 91 ARG A CA 1
ATOM 714 C C . ARG A 1 91 ? 7.612 -7.271 -21.851 1.00 62.38 91 ARG A C 1
ATOM 716 O O . ARG A 1 91 ? 7.892 -7.523 -23.017 1.00 62.38 91 ARG A O 1
ATOM 723 N N . GLY A 1 92 ? 6.345 -7.297 -21.400 1.00 60.03 92 GLY A N 1
ATOM 724 C CA . GLY A 1 92 ? 5.180 -7.459 -22.289 1.00 60.03 92 GLY A CA 1
ATOM 725 C C . GLY A 1 92 ? 4.093 -8.495 -21.954 1.00 60.03 92 GLY A C 1
ATOM 726 O O . GLY A 1 92 ? 3.242 -8.693 -22.810 1.00 60.03 92 GLY A O 1
ATOM 727 N N . ASN A 1 93 ? 4.037 -9.136 -20.773 1.00 63.69 93 ASN A N 1
ATOM 728 C CA . ASN A 1 93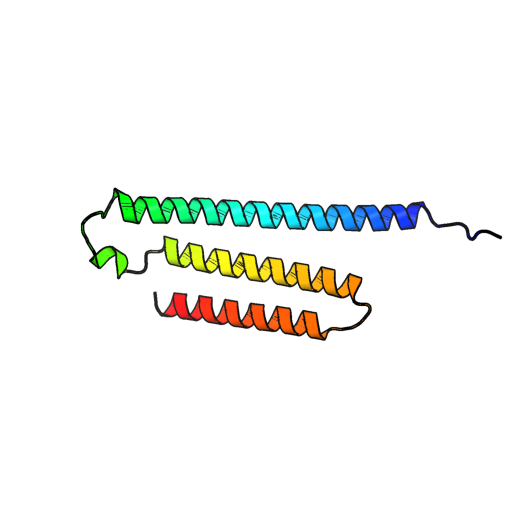 ? 2.919 -10.048 -20.437 1.00 63.69 93 ASN A CA 1
ATOM 729 C C . ASN A 1 93 ? 1.834 -9.383 -19.555 1.00 63.69 93 ASN A C 1
ATOM 731 O O . ASN A 1 93 ? 1.971 -9.362 -18.329 1.00 63.69 93 ASN A O 1
ATOM 735 N N . PRO A 1 94 ? 0.716 -8.890 -20.133 1.00 66.81 94 PRO A N 1
ATOM 736 C CA . PRO A 1 94 ? -0.379 -8.266 -19.380 1.00 66.81 94 PRO A CA 1
ATOM 737 C C . PRO A 1 94 ? -1.221 -9.261 -18.562 1.00 66.81 94 PRO A C 1
ATOM 739 O O . PRO A 1 94 ? -2.030 -8.836 -17.741 1.00 66.81 94 PRO A O 1
ATOM 742 N N . ALA A 1 95 ? -1.033 -10.575 -18.737 1.00 63.66 95 ALA A N 1
ATOM 743 C CA . ALA A 1 95 ? -1.821 -11.612 -18.062 1.00 63.66 95 ALA A CA 1
ATOM 744 C C . ALA A 1 95 ? -1.756 -11.523 -16.525 1.00 63.66 95 ALA A C 1
ATOM 746 O O . ALA A 1 95 ? -2.769 -11.680 -15.848 1.00 63.66 95 ALA A O 1
ATOM 747 N N . LEU A 1 96 ? -0.584 -11.203 -15.968 1.00 62.78 96 LEU A N 1
ATOM 748 C CA . LEU A 1 96 ? -0.413 -11.035 -14.521 1.00 62.78 96 LEU A CA 1
ATOM 749 C C . LEU A 1 96 ? -1.093 -9.764 -14.002 1.00 62.78 96 LEU A C 1
ATOM 751 O O . LEU A 1 96 ? -1.654 -9.777 -12.913 1.00 62.78 96 LEU A O 1
ATOM 755 N N . VAL A 1 97 ? -1.092 -8.687 -14.792 1.00 67.12 97 VAL A N 1
ATOM 756 C CA . VAL A 1 97 ? -1.818 -7.450 -14.463 1.00 67.12 97 VAL A CA 1
ATOM 757 C C . VAL A 1 97 ? -3.321 -7.714 -14.444 1.00 67.12 97 VAL A C 1
ATOM 759 O O . VAL A 1 97 ? -4.010 -7.273 -13.529 1.00 67.12 97 VAL A O 1
ATOM 762 N N . PHE A 1 98 ? -3.817 -8.484 -15.413 1.00 70.19 98 PHE A N 1
ATOM 763 C CA . PHE A 1 98 ? -5.227 -8.847 -15.500 1.00 70.19 98 PHE A CA 1
ATOM 764 C C . PHE A 1 98 ? -5.669 -9.751 -14.346 1.00 70.19 98 PHE A C 1
ATOM 766 O O . PHE A 1 98 ? -6.723 -9.524 -13.762 1.00 70.19 98 PHE A O 1
ATOM 773 N N . LEU A 1 99 ? -4.842 -10.730 -13.968 1.00 70.38 99 LEU A N 1
ATOM 774 C CA . LEU A 1 99 ? -5.100 -11.599 -12.820 1.00 70.38 99 LEU A CA 1
ATOM 775 C C . LEU A 1 99 ? -5.144 -10.795 -11.514 1.00 70.38 99 LEU A C 1
ATOM 777 O O . LEU A 1 99 ? -6.066 -10.943 -10.721 1.00 70.38 99 LEU A O 1
ATOM 781 N N . VAL A 1 100 ? -4.192 -9.886 -11.325 1.00 69.25 100 VAL A N 1
ATOM 782 C CA . VAL A 1 100 ? -4.135 -8.984 -10.169 1.00 69.25 100 VAL A CA 1
ATOM 783 C C . VAL A 1 100 ? -5.367 -8.063 -10.127 1.00 69.25 100 VAL A C 1
ATOM 785 O O . VAL A 1 100 ? -5.990 -7.903 -9.079 1.00 69.25 100 VAL A O 1
ATOM 788 N N . LEU A 1 101 ? -5.793 -7.512 -11.264 1.00 70.31 101 LEU A N 1
ATOM 789 C CA . LEU A 1 101 ? -7.006 -6.694 -11.331 1.00 70.31 101 LEU A CA 1
ATOM 790 C C . LEU A 1 101 ? -8.277 -7.515 -11.049 1.00 70.31 101 LEU A C 1
ATOM 792 O O . LEU A 1 101 ? -9.172 -7.044 -10.349 1.00 70.31 101 LEU A O 1
ATOM 796 N N . ALA A 1 102 ? -8.335 -8.758 -11.532 1.00 72.88 102 ALA A N 1
ATOM 797 C CA . ALA A 1 102 ? -9.444 -9.670 -11.276 1.00 72.88 102 ALA A CA 1
ATOM 798 C C . ALA A 1 102 ? -9.550 -10.025 -9.784 1.00 72.88 102 ALA A C 1
ATOM 800 O O . ALA A 1 102 ? -10.635 -9.917 -9.212 1.00 72.88 102 ALA A O 1
ATOM 801 N N . LEU A 1 103 ? -8.434 -10.354 -9.121 1.00 68.69 103 LEU A N 1
ATOM 802 C CA . LEU A 1 103 ? -8.420 -10.592 -7.673 1.00 68.69 103 LEU A CA 1
ATOM 803 C C . LEU A 1 103 ? -8.833 -9.344 -6.879 1.00 68.69 103 LEU A C 1
ATOM 805 O O . LEU A 1 103 ? -9.589 -9.459 -5.915 1.00 68.69 103 LEU A O 1
ATOM 809 N N . ALA A 1 104 ? -8.397 -8.156 -7.303 1.00 70.44 104 ALA A N 1
ATOM 810 C CA . ALA A 1 104 ? -8.804 -6.900 -6.678 1.00 70.44 104 ALA A CA 1
ATOM 811 C C . ALA A 1 104 ? -10.318 -6.658 -6.818 1.00 70.44 104 ALA A C 1
ATOM 813 O O . ALA A 1 104 ? -10.982 -6.309 -5.843 1.00 70.44 104 ALA A O 1
ATOM 814 N N . SER A 1 105 ? -10.885 -6.918 -8.001 1.00 72.06 105 SER A N 1
ATOM 815 C CA . SER A 1 105 ? -12.327 -6.788 -8.242 1.00 72.06 105 SER A CA 1
ATOM 816 C C . SER A 1 105 ? -13.159 -7.780 -7.422 1.00 72.06 105 SER A C 1
ATOM 818 O O . SER A 1 105 ? -14.198 -7.405 -6.879 1.00 72.06 105 SER A O 1
ATOM 820 N N . ALA A 1 106 ? -12.673 -9.016 -7.254 1.00 74.06 106 ALA A N 1
ATOM 821 C CA . ALA A 1 106 ? -13.317 -10.020 -6.416 1.00 74.06 106 ALA A CA 1
ATOM 822 C C . ALA A 1 106 ? -13.326 -9.594 -4.941 1.00 74.06 106 ALA A C 1
ATOM 824 O O . ALA A 1 106 ? -14.340 -9.751 -4.262 1.00 74.06 106 ALA A O 1
ATOM 825 N N . HIS A 1 107 ? -12.232 -8.989 -4.467 1.00 68.50 107 HIS A N 1
ATOM 826 C CA . HIS A 1 107 ? -12.130 -8.500 -3.095 1.00 68.50 107 HIS A CA 1
ATOM 827 C C . HIS A 1 107 ? -13.045 -7.289 -2.832 1.00 68.50 107 HIS A C 1
ATOM 829 O O . HIS A 1 107 ? -13.725 -7.238 -1.805 1.00 68.50 107 HIS A O 1
ATOM 835 N N . CYS A 1 108 ? -13.129 -6.342 -3.775 1.00 68.62 108 CYS A N 1
ATOM 836 C CA . CYS A 1 108 ? -14.101 -5.245 -3.708 1.00 68.62 108 CYS A CA 1
ATOM 837 C C . CYS A 1 108 ? -15.541 -5.776 -3.687 1.00 68.62 108 CYS A C 1
ATOM 839 O O . CYS A 1 108 ? -16.355 -5.307 -2.895 1.00 68.62 108 CYS A O 1
ATOM 841 N N . GLY A 1 109 ? -15.835 -6.792 -4.505 1.00 73.50 109 GLY A N 1
ATOM 842 C CA . GLY A 1 109 ? -17.133 -7.461 -4.520 1.00 73.50 109 GLY A CA 1
ATOM 843 C C . GLY A 1 109 ? -17.483 -8.070 -3.166 1.00 73.50 109 GLY A C 1
ATOM 844 O O . GLY A 1 109 ? -18.589 -7.859 -2.672 1.00 73.50 109 GLY A O 1
ATOM 845 N N . THR A 1 110 ? -16.533 -8.757 -2.522 1.00 68.56 110 THR A N 1
ATOM 846 C CA . THR A 1 110 ? -16.762 -9.273 -1.171 1.00 68.56 110 THR A CA 1
ATOM 847 C C . THR A 1 110 ? -17.031 -8.155 -0.178 1.00 68.56 110 THR A C 1
ATOM 849 O O . THR A 1 110 ? -18.028 -8.278 0.517 1.00 68.56 110 THR A O 1
ATOM 852 N N . SER A 1 111 ? -16.249 -7.063 -0.167 1.00 63.62 111 SER A N 1
ATOM 853 C CA . SER A 1 111 ? -16.424 -5.939 0.776 1.00 63.62 111 SER A CA 1
ATOM 854 C C . SER A 1 111 ? -17.828 -5.329 0.698 1.00 63.62 111 SER A C 1
ATOM 856 O O . SER A 1 111 ? -18.524 -5.232 1.706 1.00 63.62 111 SER A O 1
ATOM 858 N N . ILE A 1 112 ? -18.307 -5.064 -0.524 1.00 72.31 112 ILE A N 1
ATOM 859 C CA . ILE A 1 112 ? -19.653 -4.529 -0.780 1.00 72.31 112 ILE A CA 1
ATOM 860 C C . ILE A 1 112 ? -20.740 -5.479 -0.256 1.00 72.31 112 ILE A C 1
ATOM 862 O O . ILE A 1 112 ? -21.716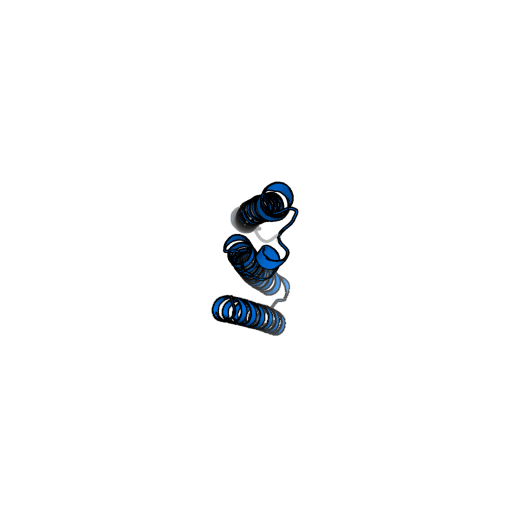 -5.033 0.347 1.00 72.31 112 ILE A O 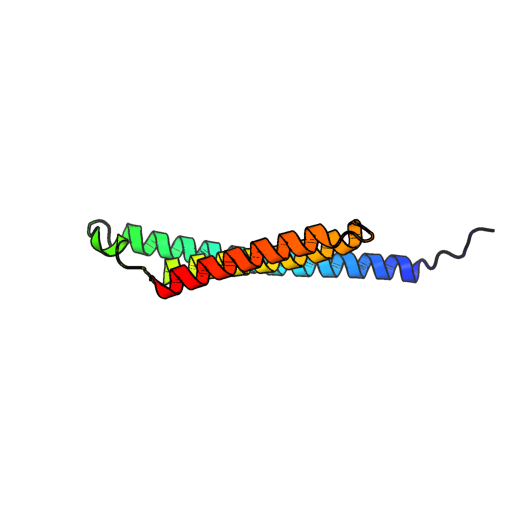1
ATOM 866 N N . VAL A 1 113 ? -20.581 -6.794 -0.447 1.00 77.25 113 VAL A N 1
ATOM 867 C CA . VAL A 1 113 ? -21.541 -7.787 0.064 1.00 77.25 113 VAL A CA 1
ATOM 868 C C . VAL A 1 113 ? -21.589 -7.767 1.590 1.00 77.25 113 VAL A C 1
ATOM 870 O O . VAL A 1 113 ? -22.676 -7.888 2.153 1.00 77.25 113 VAL A O 1
ATOM 873 N N . ILE A 1 114 ? -20.451 -7.580 2.265 1.00 67.88 114 ILE A N 1
ATOM 874 C CA . ILE A 1 114 ? -20.422 -7.487 3.732 1.00 67.88 114 ILE A CA 1
ATOM 875 C C . ILE A 1 114 ? -21.073 -6.187 4.202 1.00 67.88 114 ILE A C 1
ATOM 877 O O . ILE A 1 114 ? -21.836 -6.234 5.156 1.00 67.88 114 ILE A O 1
ATOM 881 N N . THR A 1 115 ? -20.863 -5.055 3.517 1.00 69.31 115 THR A N 1
ATOM 882 C CA . THR A 1 115 ? -21.537 -3.785 3.853 1.00 69.31 115 THR A CA 1
ATOM 883 C C . THR A 1 115 ? -23.057 -3.887 3.734 1.00 69.31 115 THR A C 1
ATOM 885 O O . THR A 1 115 ? -23.774 -3.316 4.542 1.00 69.31 115 THR A O 1
ATOM 888 N N . VAL A 1 116 ? -23.559 -4.612 2.732 1.00 73.38 116 VAL A N 1
ATOM 889 C CA . VAL A 1 116 ? -25.006 -4.792 2.524 1.00 73.38 116 VAL A CA 1
ATOM 890 C C . VAL A 1 116 ? -25.619 -5.762 3.544 1.00 73.38 116 VAL A C 1
ATOM 892 O O . VAL A 1 116 ? -26.823 -5.717 3.787 1.00 73.38 116 VAL A O 1
ATOM 895 N N . LYS A 1 117 ? -24.814 -6.669 4.110 1.00 60.88 117 LYS A N 1
ATOM 896 C CA . LYS A 1 117 ? -25.254 -7.703 5.063 1.00 60.88 117 LYS A CA 1
ATOM 897 C C . LYS A 1 117 ? -25.018 -7.332 6.535 1.00 60.88 117 LYS A C 1
ATOM 899 O O . LYS A 1 117 ? -25.532 -8.050 7.391 1.00 60.88 117 LYS A O 1
ATOM 904 N N . ALA A 1 118 ? -24.213 -6.304 6.804 1.00 53.34 118 ALA A N 1
ATOM 905 C CA . ALA A 1 118 ? -23.919 -5.754 8.129 1.00 53.34 118 ALA A CA 1
ATOM 906 C C . ALA A 1 118 ? -25.046 -4.836 8.611 1.00 53.34 118 ALA A C 1
ATOM 908 O O . ALA A 1 118 ? -25.307 -4.873 9.833 1.00 53.34 118 ALA A O 1
#

pLDDT: mean 73.76, std 11.37, range [41.94, 92.31]

Foldseek 3Di:
DPPPPPVVVVVVVVVVVVVVVVVLVVVLVVLVVVLVVLVVVVCCCCVPVCVDDVVVVVDPPPSVLVSLVSVLVSLLSVLVVVQVVCCVVVVDDCPSNVVSVVVSVVSVVVSVVVVVVD

Organism: NCBI:txid64659

Secondary structure (DSSP, 8-state):
------HHHHHHHHHHHHHHHHHHHHHHHHHHHHHHHHHHHHHHIIIII-TT-GGGGTS--HHHHHHHHHHHHHHHHHHHHHHHHHHHHSSS-THHHHHHHHHHHHHHHHHHHHHHH-